Protein AF-A0A5J6PDI1-F1 (afdb_monomer_lite)

pLDDT: mean 81.13, std 11.02, range [47.88, 95.56]

Sequence (140 aa):
MLVDPEGETLIYIIASLLIVFGIALLHLLLVKLPERFFDSCAENSGRYPIIDGLRGYLAISVFIHHFVVTWYWKVGGGWGRPPETFFHNLGKVGVILFFVTTGFLFSTQLIRKRYRVNIHDLIVSRFFRIVPLYFLWCAR

Radius of gyration: 23.94 Å; chains: 1; bounding box: 48×48×69 Å

Structure (mmCIF, N/CA/C/O backbone):
data_AF-A0A5J6PDI1-F1
#
_entry.id   AF-A0A5J6PDI1-F1
#
loop_
_atom_site.group_PDB
_atom_site.id
_atom_site.type_symbol
_atom_site.label_atom_id
_atom_site.label_alt_id
_atom_site.label_comp_id
_atom_site.label_asym_id
_atom_site.label_entity_id
_atom_site.label_seq_id
_atom_site.pdbx_PDB_ins_code
_atom_site.Cartn_x
_atom_site.Cartn_y
_atom_site.Cartn_z
_atom_site.occupancy
_atom_site.B_iso_or_equiv
_atom_site.auth_seq_id
_atom_site.auth_comp_id
_atom_site.auth_asym_id
_atom_site.auth_atom_id
_atom_site.pdbx_PDB_model_num
ATOM 1 N N . MET A 1 1 ? 25.986 22.657 -45.252 1.00 47.88 1 MET A N 1
ATOM 2 C CA . MET A 1 1 ? 24.955 22.066 -44.376 1.00 47.88 1 MET A CA 1
ATOM 3 C C . MET A 1 1 ? 25.282 22.538 -42.970 1.00 47.88 1 MET A C 1
ATOM 5 O O . MET A 1 1 ? 25.999 21.864 -42.247 1.00 47.88 1 MET A O 1
ATOM 9 N N . LEU A 1 2 ? 24.950 23.801 -42.698 1.00 50.78 2 LEU A N 1
ATOM 10 C CA . LEU A 1 2 ? 25.316 24.496 -41.468 1.00 50.78 2 LEU A CA 1
ATOM 11 C C . LEU A 1 2 ? 24.203 24.210 -40.463 1.00 50.78 2 LEU A C 1
ATOM 13 O O . LEU A 1 2 ? 23.060 24.576 -40.706 1.00 50.78 2 LEU A O 1
ATOM 17 N N . VAL A 1 3 ? 24.525 23.459 -39.414 1.00 64.31 3 VAL A N 1
ATOM 18 C CA . VAL A 1 3 ? 23.663 23.310 -38.239 1.00 64.31 3 VAL A CA 1
ATOM 19 C C . VAL A 1 3 ? 23.767 24.627 -37.477 1.00 64.31 3 VAL A C 1
ATOM 21 O O . VAL A 1 3 ? 24.864 24.989 -37.053 1.00 64.31 3 VAL A O 1
ATOM 24 N N . ASP A 1 4 ? 22.664 25.367 -37.373 1.00 64.38 4 ASP A N 1
ATOM 25 C CA . ASP A 1 4 ? 22.626 26.668 -36.709 1.00 64.38 4 ASP A CA 1
ATOM 26 C C . ASP A 1 4 ? 22.934 26.505 -35.203 1.00 64.38 4 ASP A C 1
ATOM 28 O O . ASP A 1 4 ? 22.150 25.886 -34.476 1.00 64.38 4 ASP A O 1
ATOM 32 N N . PRO A 1 5 ? 24.056 27.049 -34.696 1.00 64.44 5 PRO A N 1
ATOM 33 C CA . PRO A 1 5 ? 24.511 26.832 -33.316 1.00 64.44 5 PRO A CA 1
ATOM 34 C C . PRO A 1 5 ? 23.567 27.435 -32.257 1.00 64.44 5 PRO A C 1
ATOM 36 O O . PRO A 1 5 ? 23.616 27.069 -31.081 1.00 64.44 5 PRO A O 1
ATOM 39 N N . GLU A 1 6 ? 22.672 28.335 -32.663 1.00 69.38 6 GLU A N 1
ATOM 40 C CA . GLU A 1 6 ? 21.695 28.971 -31.775 1.00 69.38 6 GLU A CA 1
ATOM 41 C C . GLU A 1 6 ? 20.488 28.068 -31.463 1.00 69.38 6 GLU A C 1
ATOM 43 O O . GLU A 1 6 ? 19.894 28.175 -30.391 1.00 69.38 6 GLU A O 1
ATOM 48 N N . GLY A 1 7 ? 20.155 27.123 -32.351 1.00 71.56 7 GLY A N 1
ATOM 49 C CA . GLY A 1 7 ? 19.039 26.193 -32.140 1.00 71.56 7 GLY A CA 1
ATOM 50 C C . GLY A 1 7 ? 19.339 25.139 -31.072 1.00 71.56 7 GLY A C 1
ATOM 51 O O . GLY A 1 7 ? 18.516 24.880 -30.195 1.00 71.56 7 GLY A O 1
ATOM 52 N N . GLU A 1 8 ? 20.548 24.580 -31.096 1.00 75.00 8 GLU A N 1
ATOM 53 C CA . GLU A 1 8 ? 21.002 23.573 -30.128 1.00 75.00 8 GLU A CA 1
ATOM 54 C C . GLU A 1 8 ? 21.143 24.170 -28.720 1.00 75.00 8 GLU A C 1
ATOM 56 O O . GLU A 1 8 ? 20.672 23.597 -27.737 1.00 75.00 8 GLU A O 1
ATOM 61 N N . THR A 1 9 ? 21.719 25.371 -28.606 1.00 80.19 9 THR A N 1
ATOM 62 C CA . THR A 1 9 ? 21.874 26.059 -27.311 1.00 80.19 9 THR A CA 1
ATOM 63 C C . THR A 1 9 ? 20.526 26.384 -26.664 1.00 80.19 9 THR A C 1
ATOM 65 O O . THR A 1 9 ? 20.369 26.188 -25.457 1.00 80.19 9 THR A O 1
ATOM 68 N N . LEU A 1 10 ? 19.521 26.779 -27.452 1.00 83.25 10 LEU A N 1
ATOM 69 C CA . LEU A 1 10 ? 18.160 27.003 -26.966 1.00 83.25 10 LEU A CA 1
ATOM 70 C C . LEU A 1 10 ? 17.516 25.714 -26.425 1.00 83.25 10 LEU A C 1
ATOM 72 O O . LEU A 1 10 ? 16.884 25.738 -25.367 1.00 83.25 10 LEU A O 1
ATOM 76 N N . ILE A 1 11 ? 17.714 24.579 -27.104 1.00 83.19 11 ILE A N 1
ATOM 77 C CA . ILE A 1 11 ? 17.199 23.271 -26.668 1.00 83.19 11 ILE A CA 1
ATOM 78 C C . ILE A 1 11 ? 17.819 22.861 -25.325 1.00 83.19 11 ILE A C 1
ATOM 80 O O . ILE A 1 11 ? 17.089 22.453 -24.417 1.00 83.19 11 ILE A O 1
ATOM 84 N N . TYR A 1 12 ? 19.135 23.020 -25.150 1.00 85.38 12 TYR A N 1
ATOM 85 C CA . TYR A 1 12 ? 19.801 22.705 -23.879 1.00 85.38 12 TYR A CA 1
ATOM 86 C C . TYR A 1 12 ? 19.338 23.608 -22.729 1.00 85.38 12 TYR A C 1
ATOM 88 O O . TYR A 1 12 ? 19.131 23.129 -21.609 1.00 85.38 12 TYR A O 1
ATOM 96 N N . ILE A 1 13 ? 19.115 24.899 -22.994 1.00 85.81 13 ILE A N 1
ATOM 97 C CA . ILE A 1 13 ? 18.589 25.837 -21.994 1.00 85.81 13 ILE A CA 1
ATOM 98 C C . ILE A 1 13 ? 17.179 25.416 -21.565 1.00 85.81 13 ILE A C 1
ATOM 100 O O . ILE A 1 13 ? 16.929 25.275 -20.370 1.00 85.81 13 ILE A O 1
ATOM 104 N N . ILE A 1 14 ? 16.281 25.120 -22.508 1.00 88.19 14 ILE A N 1
ATOM 105 C CA . ILE A 1 14 ? 14.916 24.667 -22.197 1.00 88.19 14 ILE A CA 1
ATOM 106 C C . ILE A 1 14 ? 14.935 23.338 -21.425 1.00 88.19 14 ILE A C 1
ATOM 108 O O . ILE A 1 14 ? 14.228 23.198 -20.425 1.00 88.19 14 ILE A O 1
ATOM 112 N N . ALA A 1 15 ? 15.772 22.380 -21.835 1.00 86.06 15 ALA A N 1
ATOM 113 C CA . ALA A 1 15 ? 15.902 21.089 -21.162 1.00 86.06 15 ALA A CA 1
ATOM 114 C C . ALA A 1 15 ? 16.400 21.238 -19.714 1.00 86.06 15 ALA A C 1
ATOM 116 O O . ALA A 1 15 ? 15.822 20.648 -18.800 1.00 86.06 15 ALA A O 1
ATOM 117 N N . SER A 1 16 ? 17.423 22.066 -19.476 1.00 84.75 16 SER A N 1
ATOM 118 C CA . SER A 1 16 ? 17.927 22.329 -18.120 1.00 84.75 16 SER A CA 1
ATOM 119 C C . SER A 1 16 ? 16.885 23.014 -17.228 1.00 84.75 16 SER A C 1
ATOM 121 O O . SER A 1 16 ? 16.731 22.640 -16.065 1.00 84.75 16 SER A O 1
ATOM 123 N N . LEU A 1 17 ? 16.100 23.945 -17.776 1.00 90.31 17 LEU A N 1
ATOM 124 C CA . LEU A 1 17 ? 15.057 24.668 -17.044 1.00 90.31 17 LEU A CA 1
ATOM 125 C C . LEU A 1 17 ? 13.887 23.745 -16.665 1.00 90.31 17 LEU A C 1
ATOM 127 O O . LEU A 1 17 ? 13.393 23.804 -15.538 1.00 90.31 17 LEU A O 1
ATOM 131 N N . LEU A 1 18 ? 13.507 22.825 -17.559 1.00 89.94 18 LEU A N 1
ATOM 132 C CA . LEU A 1 18 ? 12.524 21.773 -17.281 1.00 89.94 18 LEU A CA 1
ATOM 133 C C . LEU A 1 18 ? 13.003 20.800 -16.199 1.00 89.94 18 LEU A C 1
ATOM 135 O O . LEU A 1 18 ? 12.216 20.418 -15.333 1.00 89.94 18 LEU A O 1
ATOM 139 N N . ILE A 1 19 ? 14.285 20.425 -16.211 1.00 89.50 19 ILE A N 1
ATOM 140 C CA . ILE A 1 19 ? 14.872 19.553 -15.185 1.00 89.50 19 ILE A CA 1
ATOM 141 C C . ILE A 1 19 ? 14.858 20.248 -13.819 1.00 89.50 19 ILE A C 1
ATOM 143 O O . ILE A 1 19 ? 14.401 19.657 -12.841 1.00 89.50 19 ILE A O 1
ATOM 147 N N . VAL A 1 20 ? 15.293 21.509 -13.740 1.00 90.38 20 VAL A N 1
ATOM 148 C CA . VAL A 1 20 ? 15.292 22.281 -12.484 1.00 90.38 20 VAL A CA 1
ATOM 149 C C . VAL A 1 20 ? 13.869 22.467 -11.957 1.00 90.38 20 VAL A C 1
ATOM 151 O O . VAL A 1 20 ? 13.625 22.259 -10.768 1.00 90.38 20 VAL A O 1
ATOM 154 N N . PHE A 1 21 ? 12.912 22.785 -12.832 1.00 91.19 21 PHE A N 1
ATOM 155 C CA . PHE A 1 21 ? 11.502 22.884 -12.460 1.00 91.19 21 PHE A CA 1
ATOM 156 C C . PHE A 1 21 ? 10.944 21.543 -11.962 1.00 91.19 21 PHE A C 1
ATOM 158 O O . PHE A 1 21 ? 10.255 21.503 -10.944 1.00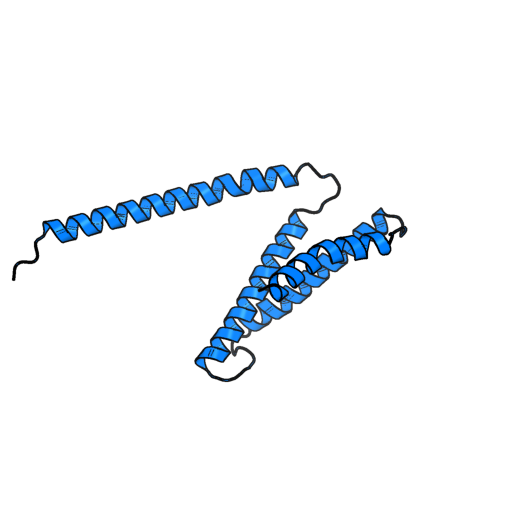 91.19 21 PHE A O 1
ATOM 165 N N . GLY A 1 22 ? 11.294 20.436 -12.623 1.00 89.38 22 GLY A N 1
ATOM 166 C CA . GLY A 1 22 ? 10.921 19.087 -12.202 1.00 89.38 22 GLY A CA 1
ATOM 167 C C . GLY A 1 22 ? 11.473 18.722 -10.822 1.00 89.38 22 GLY A C 1
ATOM 168 O O . GLY A 1 22 ? 10.735 18.202 -9.987 1.00 89.38 22 GLY A O 1
ATOM 169 N N . ILE A 1 23 ? 12.737 19.053 -10.543 1.00 89.88 23 ILE A N 1
ATOM 170 C CA . ILE A 1 23 ? 13.371 18.822 -9.235 1.00 89.88 23 ILE A CA 1
ATOM 171 C C . ILE A 1 23 ? 12.724 19.697 -8.154 1.00 89.88 23 ILE A C 1
ATOM 173 O O . ILE A 1 23 ? 12.427 19.202 -7.067 1.00 89.88 23 ILE A O 1
ATOM 177 N N . ALA A 1 24 ? 12.453 20.971 -8.446 1.00 87.62 24 ALA A N 1
ATOM 178 C CA . ALA A 1 24 ? 11.792 21.883 -7.514 1.00 87.62 24 ALA A CA 1
ATOM 179 C C . ALA A 1 24 ? 10.358 21.431 -7.189 1.00 87.62 24 ALA A C 1
ATOM 181 O O . ALA A 1 24 ? 9.954 21.439 -6.025 1.00 87.62 24 ALA A O 1
ATOM 182 N N . LEU A 1 25 ? 9.607 20.973 -8.197 1.00 86.88 25 LEU A N 1
ATOM 183 C CA . LEU A 1 25 ? 8.269 20.414 -8.020 1.00 86.88 25 LEU A CA 1
ATOM 184 C C . LEU A 1 25 ? 8.313 19.115 -7.209 1.00 86.88 25 LEU A C 1
ATOM 186 O O . LEU A 1 25 ? 7.489 18.931 -6.316 1.00 86.88 25 LEU A O 1
ATOM 190 N N . LEU A 1 26 ? 9.291 18.246 -7.474 1.00 86.19 26 LEU A N 1
ATOM 191 C CA . LEU A 1 26 ? 9.504 17.015 -6.718 1.00 86.19 26 LEU A CA 1
ATOM 192 C C . LEU A 1 26 ? 9.834 17.313 -5.251 1.00 86.19 26 LEU A C 1
ATOM 194 O O . LEU A 1 26 ? 9.236 16.707 -4.369 1.00 86.19 26 LEU A O 1
ATOM 198 N N . HIS A 1 27 ? 10.727 18.265 -4.971 1.00 83.12 27 HIS A N 1
ATOM 199 C CA . HIS A 1 27 ? 11.015 18.714 -3.605 1.00 83.12 27 HIS A CA 1
ATOM 200 C C . HIS A 1 27 ? 9.775 19.291 -2.918 1.00 83.12 27 HIS A C 1
ATOM 202 O O . HIS A 1 27 ? 9.487 18.937 -1.776 1.00 83.12 27 HIS A O 1
ATOM 208 N N . LEU A 1 28 ? 8.995 20.123 -3.612 1.00 80.94 28 LEU A N 1
ATOM 209 C CA . LEU A 1 28 ? 7.757 20.680 -3.071 1.00 80.94 28 LEU A CA 1
ATOM 210 C C . LEU A 1 28 ? 6.736 19.580 -2.740 1.00 80.94 28 LEU A C 1
ATOM 212 O O . LEU A 1 28 ? 6.125 19.622 -1.672 1.00 80.94 28 LEU A O 1
ATOM 216 N N . LEU A 1 29 ? 6.577 18.592 -3.628 1.00 77.94 29 LEU A N 1
ATOM 217 C CA . LEU A 1 29 ? 5.717 17.431 -3.403 1.00 77.94 29 LEU A CA 1
ATOM 218 C C . LEU A 1 29 ? 6.210 16.611 -2.207 1.00 77.94 29 LEU A C 1
ATOM 220 O O . LEU A 1 29 ? 5.426 16.308 -1.314 1.00 77.94 29 LEU A O 1
ATOM 224 N N . LEU A 1 30 ? 7.502 16.276 -2.172 1.00 78.81 30 LEU A N 1
ATOM 225 C CA . LEU A 1 30 ? 8.086 15.416 -1.143 1.00 78.81 30 LEU A CA 1
ATOM 226 C C . LEU A 1 30 ? 8.074 16.048 0.247 1.00 78.81 30 LEU A C 1
ATOM 228 O O . LEU A 1 30 ? 7.984 15.306 1.213 1.00 78.81 30 LEU A O 1
ATOM 232 N N . VAL A 1 31 ? 8.149 17.376 0.368 1.00 77.25 31 VAL A N 1
ATOM 233 C CA . VAL A 1 31 ? 8.162 18.058 1.673 1.00 77.25 31 VAL A CA 1
ATOM 234 C C . VAL A 1 31 ? 6.750 18.418 2.142 1.00 77.25 31 VAL A C 1
ATOM 236 O O . VAL A 1 31 ? 6.411 18.170 3.295 1.00 77.25 31 VAL A O 1
ATOM 239 N N . LYS A 1 32 ? 5.880 18.944 1.265 1.00 69.50 32 LYS A N 1
ATOM 240 C CA . LYS A 1 32 ? 4.551 19.434 1.687 1.00 69.50 32 LYS A CA 1
ATOM 241 C C . LYS A 1 32 ? 3.456 18.369 1.741 1.00 69.50 32 LYS A C 1
ATOM 243 O O . LYS A 1 32 ? 2.469 18.562 2.452 1.00 69.50 32 LYS A O 1
ATOM 248 N N . LEU A 1 33 ? 3.577 17.270 0.991 1.00 66.62 33 LEU A N 1
ATOM 249 C CA . LEU A 1 33 ? 2.614 16.167 1.076 1.00 66.62 33 LEU A CA 1
ATOM 250 C C . LEU A 1 33 ? 2.677 15.408 2.409 1.00 66.62 33 LEU A C 1
ATOM 252 O O . LEU A 1 33 ? 1.605 15.167 2.967 1.00 66.62 33 LEU A O 1
ATOM 256 N N . PRO A 1 34 ? 3.856 15.032 2.947 1.00 63.78 34 PRO A N 1
ATOM 257 C CA . PRO A 1 34 ? 3.898 14.294 4.198 1.00 63.78 34 PRO A CA 1
ATOM 258 C C . PRO A 1 34 ? 3.452 15.135 5.390 1.00 63.78 34 PRO A C 1
ATOM 260 O O . PRO A 1 34 ? 2.729 14.581 6.200 1.00 63.78 34 PRO A O 1
ATOM 263 N N . GLU A 1 35 ? 3.760 16.436 5.491 1.00 61.19 35 GLU A N 1
ATOM 264 C CA . GLU A 1 35 ? 3.287 17.257 6.629 1.00 61.19 35 GLU A CA 1
ATOM 265 C C . GLU A 1 35 ? 1.758 17.200 6.777 1.00 61.19 35 GLU A C 1
ATOM 267 O O . GLU A 1 35 ? 1.236 16.817 7.821 1.00 61.19 35 GLU A O 1
ATOM 272 N N . ARG A 1 36 ? 1.020 17.417 5.681 1.00 60.81 36 ARG A N 1
ATOM 273 C CA . ARG A 1 36 ? -0.451 17.342 5.689 1.00 60.81 36 ARG A CA 1
ATOM 274 C C . ARG A 1 36 ? -0.995 15.935 5.944 1.00 60.81 36 ARG A C 1
ATOM 276 O O . ARG A 1 36 ? -2.100 15.789 6.463 1.00 60.81 36 ARG A O 1
ATOM 283 N N . PHE A 1 37 ? -0.260 14.899 5.543 1.00 61.22 37 PHE A N 1
ATOM 284 C CA . PHE A 1 37 ? -0.680 13.507 5.717 1.00 61.22 37 PHE A CA 1
ATOM 285 C C . PHE A 1 37 ? -0.365 12.982 7.129 1.00 61.22 37 PHE A C 1
ATOM 287 O O . PHE A 1 37 ? -1.147 12.215 7.693 1.00 61.22 37 PHE A O 1
ATOM 294 N N . PHE A 1 38 ? 0.756 13.413 7.715 1.00 59.53 38 PHE A N 1
ATOM 295 C CA . PHE A 1 38 ? 1.207 13.023 9.049 1.00 59.53 38 PHE A CA 1
ATOM 296 C C . PHE A 1 38 ? 0.471 13.777 10.160 1.00 59.53 38 PHE A C 1
ATOM 298 O O . PHE A 1 38 ? 0.132 13.143 11.159 1.00 59.53 38 PHE A O 1
ATOM 305 N N . ASP A 1 39 ? 0.116 15.053 9.978 1.00 58.12 39 ASP A N 1
ATOM 306 C CA . ASP A 1 39 ? -0.664 15.802 10.979 1.00 58.12 39 ASP A CA 1
ATOM 307 C C . ASP A 1 39 ? -2.037 15.157 11.236 1.00 58.12 39 ASP A C 1
ATOM 309 O O . ASP A 1 39 ? -2.478 15.019 12.375 1.00 58.12 39 ASP A O 1
ATOM 313 N N . SER A 1 40 ? -2.673 14.617 10.190 1.00 55.56 40 SER A N 1
ATOM 314 C CA . SER A 1 40 ? -3.946 13.888 10.304 1.00 55.56 40 SER A CA 1
ATOM 315 C C . SER A 1 40 ? -3.819 12.534 11.037 1.00 55.56 40 SER A C 1
ATOM 317 O O . SER A 1 40 ? -4.811 11.952 11.486 1.00 55.56 40 SER A O 1
ATOM 319 N N . CYS A 1 41 ? -2.594 12.016 11.185 1.00 53.22 41 CYS A N 1
ATOM 320 C CA . CYS A 1 41 ? -2.313 10.764 11.888 1.00 53.22 41 CYS A CA 1
ATOM 321 C C . CYS A 1 41 ? -2.152 10.942 13.407 1.00 53.22 41 CYS A C 1
ATOM 323 O O . CYS A 1 41 ? -2.337 9.966 14.137 1.00 53.22 41 CYS A O 1
ATOM 325 N N . ALA A 1 42 ? -1.833 12.150 13.886 1.00 55.44 42 ALA A N 1
ATOM 326 C CA . ALA A 1 42 ? -1.555 12.423 15.299 1.00 55.44 42 ALA A CA 1
ATOM 327 C C . ALA A 1 42 ? -2.822 12.533 16.175 1.00 55.44 42 ALA A C 1
ATOM 329 O O . ALA A 1 42 ? -2.755 12.315 17.383 1.00 55.44 42 ALA A O 1
ATOM 330 N N . GLU A 1 43 ? -3.989 12.813 15.586 1.00 55.16 43 GLU A N 1
ATOM 331 C CA . GLU A 1 43 ? -5.196 13.192 16.342 1.00 55.16 43 GLU A CA 1
ATOM 332 C C . GLU A 1 43 ? -6.116 12.012 16.738 1.00 55.16 43 GLU A C 1
ATOM 334 O O . GLU A 1 43 ? -7.089 12.181 17.468 1.00 55.16 43 GLU A O 1
ATOM 339 N N . ASN A 1 44 ? -5.823 10.775 16.314 1.00 53.84 44 ASN A N 1
ATOM 340 C CA . ASN A 1 44 ? -6.687 9.618 16.590 1.00 53.84 44 ASN A CA 1
ATOM 341 C C . ASN A 1 44 ? -6.101 8.676 17.655 1.00 53.84 44 ASN A C 1
ATOM 343 O O . ASN A 1 44 ? -5.363 7.743 17.337 1.00 53.84 44 ASN A O 1
ATOM 347 N N . SER A 1 45 ? -6.537 8.838 18.909 1.00 54.94 45 SER A N 1
ATOM 348 C CA . SER A 1 45 ? -6.174 8.070 20.124 1.00 54.94 45 SER A CA 1
ATOM 349 C C . SER A 1 45 ? -6.547 6.567 20.122 1.00 54.94 45 SER A C 1
ATOM 351 O O . SER A 1 45 ? -6.666 5.906 21.158 1.00 54.94 45 SER A O 1
ATOM 353 N N . GLY A 1 46 ? -6.705 5.962 18.946 1.00 60.53 46 GLY A N 1
ATOM 354 C CA . GLY A 1 46 ? -6.954 4.532 18.809 1.00 60.53 46 GLY A CA 1
ATOM 355 C C . GLY A 1 46 ? -6.587 3.908 17.469 1.00 60.53 46 GLY A C 1
ATOM 356 O O . GLY A 1 46 ? -6.870 2.724 17.286 1.00 60.53 46 GLY A O 1
ATOM 357 N N . ARG A 1 47 ? -5.968 4.657 16.550 1.00 66.62 47 ARG A N 1
ATOM 358 C CA . ARG A 1 47 ? -5.524 4.138 15.249 1.00 66.62 47 ARG A CA 1
ATOM 359 C C . ARG A 1 47 ? -4.007 3.962 15.264 1.00 66.62 47 ARG A C 1
ATOM 361 O O . ARG A 1 47 ? -3.314 4.715 15.934 1.00 66.62 47 ARG A O 1
ATOM 368 N N . TYR A 1 48 ? -3.500 2.953 14.556 1.00 79.94 48 TYR A N 1
ATOM 369 C CA . TYR A 1 48 ? -2.063 2.677 14.444 1.00 79.94 48 TYR A CA 1
ATOM 370 C C . TYR A 1 48 ? -1.556 3.149 13.069 1.00 79.94 48 TYR A C 1
ATOM 372 O O . TYR A 1 48 ? -1.353 2.313 12.186 1.00 79.94 48 TYR A O 1
ATOM 380 N N . PRO A 1 49 ? -1.356 4.466 12.852 1.00 79.38 49 PRO A N 1
ATOM 381 C CA . PRO A 1 49 ? -1.028 5.015 11.532 1.00 79.38 49 PRO A CA 1
ATOM 382 C C . PRO A 1 49 ? 0.287 4.463 10.970 1.00 79.38 49 PRO A C 1
ATOM 384 O O . PRO A 1 49 ? 0.398 4.226 9.772 1.00 79.38 49 PRO A O 1
ATOM 387 N N . ILE A 1 50 ? 1.260 4.171 11.836 1.00 84.56 50 ILE A N 1
ATOM 388 C CA . ILE A 1 50 ? 2.542 3.567 11.444 1.00 84.56 50 ILE A CA 1
ATOM 389 C C . ILE A 1 50 ? 2.330 2.161 10.859 1.00 84.56 50 ILE A C 1
ATOM 391 O O . ILE A 1 50 ? 2.949 1.809 9.858 1.00 84.56 50 ILE A O 1
ATOM 395 N N . ILE A 1 51 ? 1.424 1.365 11.440 1.00 87.19 51 ILE A N 1
ATOM 396 C CA . ILE A 1 51 ? 1.092 0.024 10.932 1.00 87.19 51 ILE A CA 1
ATOM 397 C C . ILE A 1 51 ? 0.354 0.123 9.594 1.00 87.19 51 ILE A C 1
ATOM 399 O O . ILE A 1 51 ? 0.601 -0.682 8.697 1.00 87.19 51 ILE A O 1
ATOM 403 N N . ASP A 1 52 ? -0.503 1.130 9.421 1.00 84.69 52 ASP A N 1
ATOM 404 C CA . ASP A 1 52 ? -1.152 1.398 8.136 1.00 84.69 52 ASP A CA 1
ATOM 405 C C . ASP A 1 52 ? -0.139 1.826 7.055 1.00 84.69 52 ASP A C 1
ATOM 407 O O . ASP A 1 52 ? -0.217 1.343 5.923 1.00 84.69 52 ASP A O 1
ATOM 411 N N . GLY A 1 53 ? 0.864 2.638 7.405 1.00 87.69 53 GLY A N 1
ATOM 412 C CA . GLY A 1 53 ? 1.981 2.986 6.518 1.00 87.69 53 GLY A CA 1
ATOM 413 C C . GLY A 1 53 ? 2.842 1.774 6.148 1.00 87.69 53 GLY A C 1
ATOM 414 O O . GLY A 1 53 ? 3.158 1.563 4.975 1.00 87.69 53 GLY A O 1
ATOM 415 N N . LEU A 1 54 ? 3.141 0.912 7.125 1.00 91.19 54 LEU A N 1
ATOM 416 C CA . LEU A 1 54 ? 3.858 -0.343 6.898 1.00 91.19 54 LEU A CA 1
ATOM 417 C C . LEU A 1 54 ? 3.096 -1.258 5.930 1.00 91.19 54 LEU A C 1
ATOM 419 O O . LEU A 1 54 ? 3.704 -1.847 5.040 1.00 91.19 54 LEU A O 1
ATOM 423 N N . ARG A 1 55 ? 1.764 -1.344 6.040 1.00 89.38 55 ARG A N 1
ATOM 424 C CA . ARG A 1 55 ? 0.937 -2.095 5.079 1.00 89.38 55 ARG A CA 1
ATOM 425 C C . ARG A 1 55 ? 1.070 -1.547 3.658 1.00 89.38 55 ARG A C 1
ATOM 427 O O . ARG A 1 55 ? 1.124 -2.341 2.720 1.00 89.38 55 ARG A O 1
ATOM 434 N N . GLY A 1 56 ? 1.160 -0.226 3.500 1.00 90.25 56 GLY A N 1
ATOM 435 C CA . GLY A 1 56 ? 1.444 0.419 2.215 1.00 90.25 56 GLY A CA 1
ATOM 436 C C . GLY A 1 56 ? 2.812 0.025 1.651 1.00 90.25 56 GLY A C 1
ATOM 437 O O . GLY A 1 56 ? 2.901 -0.411 0.505 1.00 90.25 56 GLY A O 1
ATOM 438 N N . TYR A 1 57 ? 3.863 0.083 2.471 1.00 92.94 57 TYR A N 1
ATOM 439 C CA . TYR A 1 57 ? 5.211 -0.336 2.070 1.00 92.94 57 TYR A CA 1
ATOM 440 C C . TYR A 1 57 ? 5.267 -1.815 1.647 1.00 92.94 57 TYR A C 1
ATOM 442 O O . TYR A 1 57 ? 5.824 -2.159 0.604 1.00 92.94 57 TYR A O 1
ATOM 450 N N . LEU A 1 58 ? 4.623 -2.697 2.415 1.00 93.62 58 LEU A N 1
ATOM 451 C CA . LEU A 1 58 ? 4.542 -4.124 2.099 1.00 93.62 58 LEU A CA 1
ATOM 452 C C . LEU A 1 58 ? 3.772 -4.381 0.797 1.00 93.62 58 LEU A C 1
ATOM 454 O O . LEU A 1 58 ? 4.180 -5.233 0.010 1.00 93.62 58 LEU A O 1
ATOM 458 N N . ALA A 1 59 ? 2.705 -3.623 0.525 1.00 92.44 59 ALA A N 1
ATOM 459 C CA . ALA A 1 59 ? 1.974 -3.721 -0.736 1.00 92.44 59 ALA A CA 1
ATOM 460 C C . ALA A 1 59 ? 2.859 -3.365 -1.944 1.00 92.44 59 ALA A C 1
ATOM 462 O O . ALA A 1 59 ? 2.802 -4.056 -2.961 1.00 92.44 59 ALA A O 1
ATOM 463 N N . ILE A 1 60 ? 3.729 -2.355 -1.819 1.00 93.50 60 ILE A N 1
ATOM 464 C CA . ILE A 1 60 ? 4.702 -1.996 -2.863 1.00 93.50 60 ILE A CA 1
ATOM 465 C C . ILE A 1 60 ? 5.713 -3.134 -3.081 1.00 93.50 60 ILE A C 1
ATOM 467 O O . ILE A 1 60 ? 5.986 -3.496 -4.223 1.00 93.50 60 ILE A O 1
ATOM 471 N N . SER A 1 61 ? 6.216 -3.760 -2.012 1.00 92.12 61 SER A N 1
ATOM 472 C CA . SER A 1 61 ? 7.111 -4.929 -2.110 1.00 92.12 61 SER A CA 1
ATOM 473 C C . SER A 1 61 ? 6.482 -6.082 -2.909 1.00 92.12 61 SER A C 1
ATOM 475 O O . SER A 1 61 ? 7.113 -6.660 -3.796 1.00 92.12 61 SER A O 1
ATOM 477 N N . VAL A 1 62 ? 5.212 -6.398 -2.632 1.00 92.12 62 VAL A N 1
ATOM 478 C CA . VAL A 1 62 ? 4.458 -7.449 -3.339 1.00 92.12 62 VAL A CA 1
ATOM 479 C C . VAL A 1 62 ? 4.169 -7.053 -4.789 1.00 92.12 62 VAL A C 1
ATOM 481 O O . VAL A 1 62 ? 4.271 -7.887 -5.689 1.00 92.12 62 VAL A O 1
ATOM 484 N N . PHE A 1 63 ? 3.878 -5.776 -5.040 1.00 92.94 63 PHE A N 1
ATOM 485 C CA . PHE A 1 63 ? 3.707 -5.248 -6.391 1.00 92.94 63 PHE A CA 1
ATOM 486 C C . PHE A 1 63 ? 4.983 -5.398 -7.230 1.00 92.94 63 PHE A C 1
ATOM 488 O O . PHE A 1 63 ? 4.912 -5.908 -8.346 1.00 92.94 63 PHE A O 1
ATOM 495 N N . ILE A 1 64 ? 6.153 -5.045 -6.683 1.00 91.56 64 ILE A N 1
ATOM 496 C CA . ILE A 1 64 ? 7.449 -5.225 -7.358 1.00 91.56 64 ILE A CA 1
ATOM 497 C C . ILE A 1 64 ? 7.678 -6.703 -7.694 1.00 91.56 64 ILE A C 1
ATOM 499 O O . ILE A 1 64 ? 8.081 -7.023 -8.811 1.00 91.56 64 ILE A O 1
ATOM 503 N N . HIS A 1 65 ? 7.374 -7.620 -6.769 1.00 90.12 65 HIS A N 1
ATOM 504 C CA . HIS A 1 65 ? 7.475 -9.056 -7.034 1.00 90.12 65 HIS A CA 1
ATOM 505 C C . HIS A 1 65 ? 6.603 -9.493 -8.224 1.00 90.12 65 HIS A C 1
ATOM 507 O O . HIS A 1 65 ? 7.104 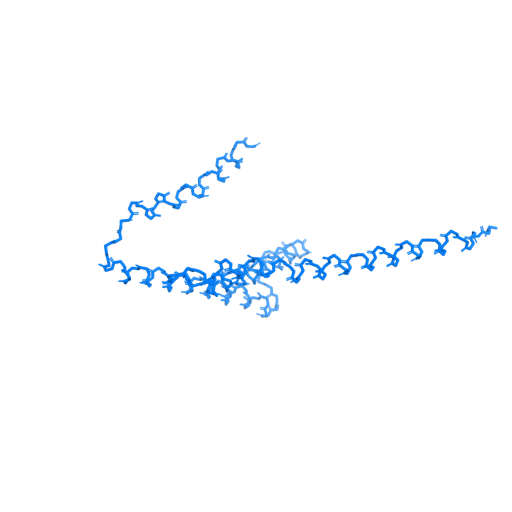-10.138 -9.145 1.00 90.12 65 HIS A O 1
ATOM 513 N N . HIS A 1 66 ? 5.320 -9.115 -8.247 1.00 91.06 66 HIS A N 1
ATOM 514 C CA . HIS A 1 66 ? 4.423 -9.451 -9.358 1.00 91.06 66 HIS A CA 1
ATOM 515 C C . HIS A 1 66 ? 4.835 -8.792 -10.676 1.00 91.06 66 HIS A C 1
ATOM 517 O O . HIS A 1 66 ? 4.712 -9.417 -11.731 1.00 91.06 66 HIS A O 1
ATOM 523 N N . PHE A 1 67 ? 5.360 -7.566 -10.628 1.00 91.12 67 PHE A N 1
ATOM 524 C CA . PHE A 1 67 ? 5.904 -6.886 -11.798 1.00 91.12 67 PHE A CA 1
ATOM 525 C C . PHE A 1 67 ? 7.078 -7.669 -12.395 1.00 91.12 67 PHE A C 1
ATOM 527 O O . PHE A 1 67 ? 7.078 -7.955 -13.589 1.00 91.12 67 PHE A O 1
ATOM 534 N N . VAL A 1 68 ? 8.027 -8.104 -11.561 1.00 88.94 68 VAL A N 1
ATOM 535 C CA . VAL A 1 68 ? 9.186 -8.900 -11.993 1.00 88.94 68 VAL A CA 1
ATOM 536 C C . VAL A 1 68 ? 8.760 -10.254 -12.561 1.00 88.94 68 VAL A C 1
ATOM 538 O O . VAL A 1 68 ? 9.236 -10.644 -13.624 1.00 88.94 68 VAL A O 1
ATOM 541 N N . VAL A 1 69 ? 7.828 -10.959 -11.912 1.00 88.06 69 VAL A N 1
ATOM 542 C CA . VAL A 1 69 ? 7.284 -12.228 -12.435 1.00 88.06 69 VAL A CA 1
ATOM 543 C C . VAL A 1 69 ? 6.623 -12.022 -13.802 1.00 88.06 69 VAL A C 1
ATOM 545 O O . VAL A 1 69 ? 6.870 -12.789 -14.731 1.00 88.06 69 VAL A O 1
ATOM 548 N N . THR A 1 70 ? 5.835 -10.956 -13.955 1.00 88.44 70 THR A N 1
ATOM 549 C CA . THR A 1 70 ? 5.173 -10.622 -15.226 1.00 88.44 70 THR A CA 1
ATOM 550 C C . THR A 1 70 ? 6.186 -10.258 -16.309 1.00 88.44 70 THR A C 1
ATOM 552 O O . THR A 1 70 ? 6.024 -10.657 -17.460 1.00 88.44 70 THR A O 1
ATOM 555 N N . TRP A 1 71 ? 7.249 -9.538 -15.951 1.00 88.75 71 TRP A N 1
ATOM 556 C CA . TRP A 1 71 ? 8.342 -9.207 -16.860 1.00 88.75 71 TRP A CA 1
ATOM 557 C C . TRP A 1 71 ? 9.050 -10.463 -17.373 1.00 88.75 71 TRP A C 1
ATOM 559 O O . TRP A 1 71 ? 9.191 -10.637 -18.584 1.00 88.75 71 TRP A O 1
ATOM 569 N N . TYR A 1 72 ? 9.423 -11.380 -16.474 1.00 86.81 72 TYR A N 1
ATOM 570 C CA . TYR A 1 72 ? 10.021 -12.660 -16.863 1.00 86.81 72 TYR A CA 1
ATOM 571 C C . TYR A 1 72 ? 9.092 -13.478 -17.760 1.00 86.81 72 TYR A C 1
ATOM 573 O O . TYR A 1 72 ? 9.552 -14.036 -18.754 1.00 86.81 72 TYR A O 1
ATOM 581 N N . TRP A 1 73 ? 7.790 -13.496 -17.467 1.00 87.00 73 TRP A N 1
ATOM 582 C CA . TRP A 1 73 ? 6.808 -14.156 -18.323 1.00 87.00 73 TRP A CA 1
ATOM 583 C C . TRP A 1 73 ? 6.732 -13.525 -19.721 1.00 87.00 73 TRP A C 1
ATOM 585 O O . TRP A 1 73 ? 6.691 -14.242 -20.718 1.00 87.00 73 TRP A O 1
ATOM 595 N N . LYS A 1 74 ? 6.765 -12.190 -19.818 1.00 86.75 74 LYS A N 1
ATOM 596 C CA . LYS A 1 74 ? 6.723 -11.475 -21.102 1.00 86.75 74 LYS A CA 1
ATOM 597 C C . LYS A 1 74 ? 7.968 -11.694 -21.960 1.00 86.75 74 LYS A C 1
ATOM 599 O O . LYS A 1 74 ? 7.828 -11.803 -23.173 1.00 86.75 74 LYS A O 1
ATOM 604 N N . VAL A 1 75 ? 9.153 -11.741 -21.355 1.00 86.56 75 VAL A N 1
ATOM 605 C CA . VAL A 1 75 ? 10.426 -11.866 -22.087 1.00 86.56 75 VAL A CA 1
ATOM 606 C C . VAL A 1 75 ? 10.776 -13.326 -22.381 1.00 86.56 75 VAL A C 1
ATOM 608 O O . VAL A 1 75 ? 11.199 -13.647 -23.485 1.00 86.56 75 VAL A O 1
ATOM 611 N N . GLY A 1 76 ? 10.612 -14.214 -21.399 1.00 80.06 76 GLY A N 1
ATOM 612 C CA . GLY A 1 76 ? 11.026 -15.616 -21.491 1.00 80.06 76 GLY A CA 1
ATOM 613 C C . GLY A 1 76 ? 9.917 -16.589 -21.891 1.00 80.06 76 GLY A C 1
ATOM 614 O O .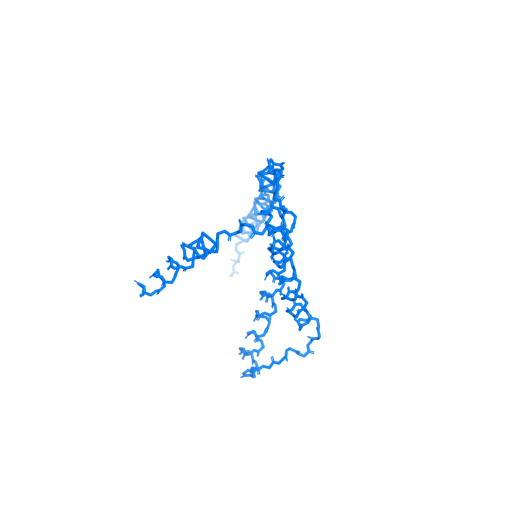 GLY A 1 76 ? 10.191 -17.774 -22.048 1.00 80.06 76 GLY A O 1
ATOM 615 N N . GLY A 1 77 ? 8.661 -16.139 -21.997 1.00 76.75 77 GLY A N 1
ATOM 616 C CA . GLY A 1 77 ? 7.498 -16.964 -22.358 1.00 76.75 77 GLY A CA 1
ATOM 617 C C . GLY A 1 77 ? 7.053 -17.981 -21.294 1.00 76.75 77 GLY A C 1
ATOM 618 O O . GLY A 1 77 ? 5.942 -18.502 -21.371 1.00 76.75 77 GLY A O 1
ATOM 619 N N . GLY A 1 78 ? 7.878 -18.252 -20.279 1.00 77.25 78 GLY A N 1
ATOM 620 C CA . GLY A 1 78 ? 7.582 -19.181 -19.190 1.00 77.25 78 GLY A CA 1
ATOM 621 C C . GLY A 1 78 ? 6.987 -18.489 -17.965 1.00 77.25 78 GLY A C 1
ATOM 622 O O . GLY A 1 78 ? 7.550 -17.523 -17.451 1.00 77.25 78 GLY A O 1
ATOM 623 N N . TRP A 1 79 ? 5.867 -19.007 -17.454 1.00 76.38 79 TRP A N 1
ATOM 624 C CA . TRP A 1 79 ? 5.385 -18.654 -16.118 1.00 76.38 79 TRP A CA 1
ATOM 625 C C . TRP A 1 79 ? 6.181 -19.456 -15.088 1.00 76.38 79 TRP A C 1
ATOM 627 O O . TRP A 1 79 ? 5.955 -20.651 -14.903 1.00 76.38 79 TRP A O 1
ATOM 637 N N . GLY A 1 80 ? 7.158 -18.814 -14.456 1.00 76.50 80 GLY A N 1
ATOM 638 C CA . GLY A 1 80 ? 8.104 -19.490 -13.580 1.00 76.50 80 GLY A CA 1
ATOM 639 C C . GLY A 1 80 ? 8.580 -18.612 -12.436 1.00 76.50 80 GLY A C 1
ATOM 640 O O . GLY A 1 80 ? 8.373 -17.399 -12.404 1.00 76.50 80 GLY A O 1
ATOM 641 N N . ARG A 1 81 ? 9.229 -19.254 -11.466 1.00 73.31 81 ARG A N 1
ATOM 642 C CA . ARG A 1 81 ? 9.871 -18.556 -10.357 1.00 73.31 81 ARG A CA 1
ATOM 643 C C . ARG A 1 81 ? 11.038 -17.708 -10.899 1.00 73.31 81 ARG A C 1
ATOM 645 O O . ARG A 1 81 ? 11.834 -18.246 -11.669 1.00 73.31 81 ARG A O 1
ATOM 652 N N . PRO A 1 82 ? 11.198 -16.443 -10.459 1.00 72.88 82 PRO A N 1
ATOM 653 C CA . PRO A 1 82 ? 12.391 -15.665 -10.774 1.00 72.88 82 PRO A CA 1
ATOM 654 C C . PRO A 1 82 ? 13.657 -16.418 -10.327 1.00 72.88 82 PRO A C 1
ATOM 656 O O . PRO A 1 82 ? 13.654 -16.988 -9.227 1.00 72.88 82 PRO A O 1
ATOM 659 N N . PRO A 1 83 ? 14.737 -16.419 -11.128 1.00 74.31 83 PRO A N 1
ATOM 660 C CA . PRO A 1 83 ? 15.994 -17.066 -10.745 1.00 74.31 83 PRO A CA 1
ATOM 661 C C . PRO A 1 83 ? 16.577 -16.434 -9.471 1.00 74.31 83 PRO A C 1
ATOM 663 O O . PRO A 1 83 ? 17.104 -17.129 -8.603 1.00 74.31 83 PRO A O 1
ATOM 666 N N . GLU A 1 84 ? 16.382 -15.125 -9.308 1.00 83.12 84 GLU A N 1
ATOM 667 C CA . GLU A 1 84 ? 16.879 -14.369 -8.167 1.00 83.12 84 GLU A CA 1
ATOM 668 C C . GLU A 1 84 ? 16.064 -14.607 -6.890 1.00 83.12 84 GLU A C 1
ATOM 670 O O . GLU A 1 84 ? 14.859 -14.336 -6.801 1.00 83.12 84 GLU A O 1
ATOM 675 N N . THR A 1 85 ? 16.758 -15.034 -5.835 1.00 83.69 85 THR A N 1
ATOM 676 C CA . THR A 1 85 ? 16.151 -15.297 -4.521 1.00 83.69 85 THR A CA 1
ATOM 677 C C . THR A 1 85 ? 15.620 -14.021 -3.857 1.00 83.69 85 THR A C 1
ATOM 679 O O . THR A 1 85 ? 14.635 -14.076 -3.119 1.00 83.69 85 THR A O 1
ATOM 682 N N . PHE A 1 86 ? 16.211 -12.861 -4.158 1.00 85.25 86 PHE A N 1
ATOM 683 C CA . PHE A 1 86 ? 15.789 -11.569 -3.614 1.00 85.25 86 PHE A CA 1
ATOM 684 C C . PHE A 1 86 ?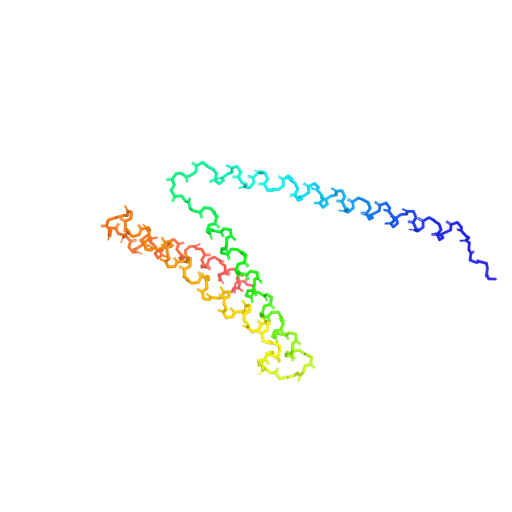 14.346 -11.215 -3.999 1.00 85.25 86 PHE A C 1
ATOM 686 O O . PHE A 1 86 ? 13.504 -11.021 -3.122 1.00 85.25 86 PHE A O 1
ATOM 693 N N . PHE A 1 87 ? 14.022 -11.213 -5.297 1.00 82.69 87 PHE A N 1
ATOM 694 C CA . PHE A 1 87 ? 12.675 -10.881 -5.771 1.00 82.69 87 PHE A CA 1
ATOM 695 C C . PHE A 1 87 ? 11.634 -11.892 -5.306 1.00 82.69 87 PHE A C 1
ATOM 697 O O . PHE A 1 87 ? 10.509 -11.515 -4.986 1.00 82.69 87 PHE A O 1
ATOM 704 N N . HIS A 1 88 ? 12.003 -13.168 -5.206 1.00 84.38 88 HIS A N 1
ATOM 705 C CA . HIS A 1 88 ? 11.135 -14.183 -4.620 1.00 84.38 88 HIS A CA 1
ATOM 706 C C . HIS A 1 88 ? 10.825 -13.895 -3.139 1.00 84.38 88 HIS A C 1
ATOM 708 O O . HIS A 1 88 ? 9.675 -13.999 -2.704 1.00 84.38 88 HIS A O 1
ATOM 714 N N . ASN A 1 89 ? 11.831 -13.492 -2.361 1.00 88.00 89 ASN A N 1
ATOM 715 C CA . ASN A 1 89 ? 11.658 -13.175 -0.946 1.00 88.00 89 ASN A CA 1
ATOM 716 C C . ASN A 1 89 ? 10.876 -11.875 -0.724 1.00 88.00 89 ASN A C 1
ATOM 718 O O . ASN A 1 89 ? 10.082 -11.830 0.210 1.00 88.00 89 ASN A O 1
ATOM 722 N N . LEU A 1 90 ? 11.012 -10.867 -1.593 1.00 87.62 90 LEU A N 1
ATOM 723 C CA . LEU A 1 90 ? 10.208 -9.637 -1.524 1.00 87.62 90 LEU A CA 1
ATOM 724 C C . LEU A 1 90 ? 8.702 -9.915 -1.587 1.00 87.62 90 LEU A C 1
ATOM 726 O O . LEU A 1 90 ? 7.930 -9.325 -0.828 1.00 87.62 90 LEU A O 1
ATOM 730 N N . GLY A 1 91 ? 8.287 -10.842 -2.453 1.00 87.88 91 GLY A N 1
ATOM 731 C CA . GLY A 1 91 ? 6.902 -11.301 -2.515 1.00 87.88 91 GLY A CA 1
ATOM 732 C C . GLY A 1 91 ? 6.521 -12.101 -1.273 1.00 87.88 91 GLY A C 1
ATOM 733 O O . GLY A 1 91 ? 5.591 -11.739 -0.557 1.00 87.88 91 GLY A O 1
ATOM 734 N N . LYS A 1 92 ? 7.271 -13.168 -0.972 1.00 89.75 92 LYS A N 1
ATOM 735 C CA . LYS A 1 92 ? 6.938 -14.092 0.124 1.00 89.75 92 LYS A CA 1
ATOM 736 C C . LYS A 1 92 ? 6.905 -13.398 1.489 1.00 89.75 92 LYS A C 1
ATOM 738 O O . LYS A 1 92 ? 5.920 -13.510 2.213 1.00 89.75 92 LYS A O 1
ATOM 743 N N . VAL A 1 93 ? 7.967 -12.675 1.839 1.00 93.00 93 VAL A N 1
ATOM 744 C CA . VAL A 1 93 ? 8.079 -11.952 3.113 1.00 93.00 93 VAL A CA 1
ATOM 745 C C . VAL A 1 93 ? 7.087 -10.792 3.154 1.00 93.00 93 VAL A C 1
ATOM 747 O O . VAL A 1 93 ? 6.415 -10.611 4.168 1.00 93.00 93 VAL A O 1
ATOM 750 N N . GLY A 1 94 ? 6.930 -10.062 2.042 1.00 91.88 94 GLY A N 1
ATOM 751 C CA . GLY A 1 94 ? 5.968 -8.966 1.929 1.00 91.88 94 GLY A CA 1
ATOM 752 C C . GLY A 1 94 ? 4.535 -9.408 2.235 1.00 91.88 94 GLY A C 1
ATOM 753 O O . GLY A 1 94 ? 3.873 -8.816 3.087 1.00 91.88 94 GLY A O 1
ATOM 754 N N . VAL A 1 95 ? 4.081 -10.497 1.607 1.00 93.31 95 VAL A N 1
ATOM 755 C CA . VAL A 1 95 ? 2.737 -11.059 1.816 1.00 93.31 95 VAL A CA 1
ATOM 756 C C . VAL A 1 95 ? 2.552 -11.563 3.250 1.00 93.31 95 VAL A C 1
ATOM 758 O O . VAL A 1 95 ? 1.533 -11.263 3.874 1.00 93.31 95 VAL A O 1
ATOM 761 N N . ILE A 1 96 ? 3.530 -12.292 3.804 1.00 95.56 96 ILE A N 1
ATOM 762 C CA . ILE A 1 96 ? 3.447 -12.812 5.180 1.00 95.56 96 ILE A CA 1
ATOM 763 C C . ILE A 1 96 ? 3.291 -11.659 6.177 1.00 95.56 96 ILE A C 1
ATOM 765 O O . ILE A 1 96 ? 2.360 -11.663 6.981 1.00 95.56 96 ILE A O 1
ATOM 769 N N . LEU A 1 97 ? 4.149 -10.640 6.099 1.00 93.81 97 LEU A N 1
ATOM 770 C CA . LEU A 1 97 ? 4.078 -9.487 6.998 1.00 93.81 97 LEU A CA 1
ATOM 771 C C . LEU A 1 97 ? 2.783 -8.683 6.809 1.00 93.81 97 LEU A C 1
ATOM 773 O O . LEU A 1 97 ? 2.216 -8.178 7.783 1.00 93.81 97 LEU A O 1
ATOM 777 N N . PHE A 1 98 ? 2.263 -8.596 5.582 1.00 93.25 98 PHE A N 1
ATOM 778 C CA . PHE A 1 98 ? 0.997 -7.915 5.309 1.00 93.25 98 PHE A CA 1
ATOM 779 C C . PHE A 1 98 ? -0.179 -8.608 6.013 1.00 93.25 98 PHE A C 1
ATOM 781 O O . PHE A 1 98 ? -1.036 -7.951 6.613 1.00 93.25 98 PHE A O 1
ATOM 788 N N . PHE A 1 99 ? -0.208 -9.942 6.002 1.00 92.94 99 PHE A N 1
ATOM 789 C CA . PHE A 1 99 ? -1.230 -10.700 6.719 1.00 92.94 99 PHE A CA 1
ATOM 790 C C . PHE A 1 99 ? -1.041 -10.655 8.238 1.00 92.94 99 PHE A C 1
ATOM 792 O O . PHE A 1 99 ? -2.029 -10.498 8.955 1.00 92.94 99 PHE A O 1
ATOM 799 N N . VAL A 1 100 ? 0.199 -10.700 8.736 1.00 94.81 100 VAL A N 1
ATOM 800 C CA . VAL A 1 100 ? 0.495 -10.590 10.177 1.00 94.81 100 VAL A CA 1
ATOM 801 C C . VAL A 1 100 ? 0.039 -9.239 10.738 1.00 94.81 100 VAL A C 1
ATOM 803 O O . VAL A 1 100 ? -0.672 -9.199 11.741 1.00 94.81 100 VAL A O 1
ATOM 806 N N . THR A 1 101 ? 0.373 -8.130 10.072 1.00 91.81 101 THR A N 1
ATOM 807 C CA . THR A 1 101 ? -0.059 -6.778 10.490 1.00 91.81 101 THR A CA 1
ATOM 808 C C . THR A 1 101 ? -1.580 -6.622 10.465 1.00 91.81 101 THR A C 1
ATOM 810 O O . THR A 1 101 ? -2.172 -6.019 11.360 1.00 91.81 101 THR A O 1
ATOM 813 N N . THR A 1 102 ? -2.235 -7.221 9.472 1.00 88.06 102 THR A N 1
ATOM 814 C CA . THR A 1 102 ? -3.696 -7.238 9.371 1.00 88.06 102 THR A CA 1
ATOM 815 C C . THR A 1 102 ? -4.327 -8.046 10.514 1.00 88.06 102 THR A C 1
ATOM 817 O O . THR A 1 102 ? -5.276 -7.580 11.148 1.00 88.06 102 THR A O 1
ATOM 820 N N . GLY A 1 103 ? -3.779 -9.223 10.828 1.00 89.25 103 GLY A N 1
ATOM 821 C CA . GLY A 1 103 ? -4.221 -10.064 11.944 1.00 89.25 103 GLY A CA 1
ATOM 822 C C . GLY A 1 103 ? -4.034 -9.399 13.310 1.00 89.25 103 GLY A C 1
ATOM 823 O O . GLY A 1 103 ? -4.933 -9.473 14.153 1.00 89.25 103 GLY A O 1
ATOM 824 N N . PHE A 1 104 ? -2.922 -8.682 13.505 1.00 90.31 104 PHE A N 1
ATOM 825 C CA . PHE A 1 104 ? -2.686 -7.859 14.691 1.00 90.31 104 PHE A CA 1
ATOM 826 C C . PHE A 1 104 ? -3.804 -6.827 14.873 1.00 90.31 104 PHE A C 1
ATOM 828 O O . PHE A 1 104 ? -4.448 -6.798 15.920 1.00 90.31 104 PHE A O 1
ATOM 835 N N . LEU A 1 105 ? -4.114 -6.046 13.831 1.00 86.12 105 LEU A N 1
ATOM 836 C CA . LEU A 1 105 ? -5.146 -5.013 13.920 1.00 86.12 105 LEU A CA 1
ATOM 837 C C . LEU A 1 105 ? -6.527 -5.603 14.246 1.00 86.12 105 LEU A C 1
ATOM 839 O O . LEU A 1 105 ? -7.242 -5.054 15.084 1.00 86.12 105 LEU A O 1
ATOM 843 N N . PHE A 1 106 ? -6.901 -6.735 13.638 1.00 84.69 106 PHE A N 1
ATOM 844 C CA . PHE A 1 106 ? -8.161 -7.413 13.968 1.00 84.69 106 PHE A CA 1
ATOM 845 C C . PHE A 1 106 ? -8.211 -7.898 15.411 1.00 84.69 106 PHE A C 1
ATOM 847 O O . PHE A 1 106 ? -9.208 -7.662 16.092 1.00 84.69 106 PHE A O 1
ATOM 854 N N . SER A 1 107 ? -7.140 -8.534 15.878 1.00 86.75 107 SER A N 1
ATOM 855 C CA . SER A 1 107 ? -7.060 -9.065 17.240 1.00 86.75 107 SER A CA 1
ATOM 856 C C . SER A 1 107 ? -7.150 -7.940 18.271 1.00 86.75 107 SER A C 1
ATOM 858 O O . SER A 1 107 ? -7.949 -8.014 19.203 1.00 86.75 107 SER A O 1
ATOM 860 N N . THR A 1 108 ? -6.427 -6.837 18.060 1.00 85.69 108 THR A N 1
ATOM 861 C CA . THR A 1 108 ? -6.486 -5.663 18.939 1.00 85.69 108 THR A CA 1
ATOM 862 C C . THR A 1 108 ? -7.874 -5.028 18.947 1.00 85.69 108 THR A C 1
ATOM 864 O O . THR A 1 108 ? -8.387 -4.680 20.011 1.00 85.69 108 THR A O 1
ATOM 867 N N . GLN A 1 109 ? -8.531 -4.915 17.790 1.00 82.81 109 GLN A N 1
ATOM 868 C CA . GLN A 1 109 ? -9.898 -4.392 17.712 1.00 82.81 109 GLN A CA 1
ATOM 869 C C . GLN A 1 109 ? -10.912 -5.304 18.419 1.00 82.81 109 GLN A C 1
ATOM 871 O O . GLN A 1 109 ? 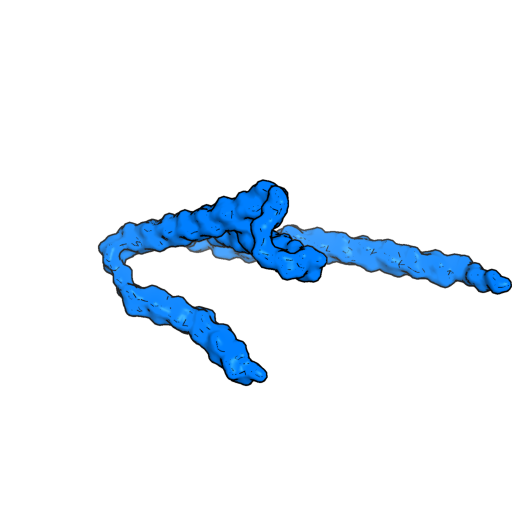-11.836 -4.805 19.064 1.00 82.81 109 GLN A O 1
ATOM 876 N N . LEU A 1 110 ? -10.732 -6.625 18.342 1.00 84.94 110 LEU A N 1
ATOM 877 C CA . LEU A 1 110 ? -11.578 -7.610 19.018 1.00 84.94 110 LEU A CA 1
ATOM 878 C C . LEU A 1 110 ? -11.453 -7.509 20.546 1.00 84.94 110 LEU A C 1
ATOM 880 O O . LEU A 1 110 ? -12.468 -7.465 21.247 1.00 84.94 110 LEU A O 1
ATOM 884 N N . ILE A 1 111 ? -10.221 -7.386 21.047 1.00 85.44 111 ILE A N 1
ATOM 885 C CA . ILE A 1 111 ? -9.928 -7.202 22.474 1.00 85.44 111 ILE A CA 1
ATOM 886 C C . ILE A 1 111 ? -10.505 -5.869 22.972 1.00 85.44 111 ILE A C 1
ATOM 888 O O . ILE A 1 111 ? -11.208 -5.845 23.984 1.00 85.44 111 ILE A O 1
ATOM 892 N N . ARG A 1 112 ? -10.301 -4.763 22.236 1.00 83.75 112 ARG A N 1
ATOM 893 C CA . ARG A 1 112 ? -10.847 -3.436 22.594 1.00 83.75 112 ARG A CA 1
ATOM 894 C C . ARG A 1 112 ? -12.372 -3.427 22.678 1.00 83.75 112 ARG A C 1
ATOM 896 O O . ARG A 1 112 ? -12.929 -2.750 23.536 1.00 83.75 112 ARG A O 1
ATOM 903 N N . LYS A 1 113 ? -13.051 -4.194 21.821 1.00 82.75 113 LYS A N 1
ATOM 904 C CA . LYS A 1 113 ? -14.516 -4.334 21.822 1.00 82.75 113 LYS A CA 1
ATOM 905 C C . LYS A 1 113 ? -15.037 -5.412 22.785 1.00 82.75 113 LYS A C 1
ATOM 907 O O . LYS A 1 113 ? -16.217 -5.745 22.722 1.00 82.75 113 LYS A O 1
ATOM 912 N N . ARG A 1 114 ? -14.196 -5.972 23.670 1.00 80.38 114 ARG A N 1
ATOM 913 C CA . ARG A 1 114 ? -14.546 -7.076 24.590 1.00 80.38 114 ARG A CA 1
ATOM 914 C C . ARG A 1 114 ? -15.277 -8.226 23.886 1.00 80.38 114 ARG A C 1
ATOM 916 O O . ARG A 1 114 ? -16.282 -8.720 24.390 1.00 80.38 114 ARG A O 1
ATOM 923 N N . TYR A 1 115 ? -14.821 -8.602 22.692 1.00 75.56 115 TYR A N 1
ATOM 924 C CA . TYR A 1 115 ? -15.437 -9.646 21.863 1.00 75.56 115 TYR A CA 1
ATOM 925 C C . TYR A 1 115 ? -16.885 -9.370 21.409 1.00 75.56 115 TYR A C 1
ATOM 927 O O . TYR A 1 115 ? -17.476 -10.194 20.718 1.00 75.56 115 TYR A O 1
ATOM 935 N N . ARG A 1 116 ? -17.453 -8.191 21.702 1.00 77.25 116 ARG A N 1
ATOM 936 C CA . ARG A 1 116 ? -18.763 -7.755 21.198 1.00 77.25 116 ARG A CA 1
ATOM 937 C C . ARG A 1 116 ? -18.612 -7.076 19.845 1.00 77.25 116 ARG A C 1
ATOM 939 O O . ARG A 1 116 ? -18.779 -5.865 19.702 1.00 77.25 116 ARG A O 1
ATOM 946 N N . VAL A 1 117 ? -18.225 -7.857 18.844 1.00 77.12 117 VAL A N 1
ATOM 947 C CA . VAL A 1 117 ? -18.110 -7.368 17.469 1.00 77.12 117 VAL A CA 1
ATOM 948 C C . VAL A 1 117 ? -19.370 -7.749 16.709 1.00 77.12 117 VAL A C 1
ATOM 950 O O . VAL A 1 117 ? -19.640 -8.928 16.502 1.00 77.12 117 VAL A O 1
ATOM 953 N N . ASN A 1 118 ? -20.117 -6.746 16.248 1.00 81.44 118 ASN A N 1
ATOM 954 C CA . ASN A 1 118 ? -21.188 -6.954 15.283 1.00 81.44 118 ASN A CA 1
ATOM 955 C C . ASN A 1 118 ? -20.565 -7.410 13.958 1.00 81.44 118 ASN A C 1
ATOM 957 O O . ASN A 1 118 ? -20.035 -6.603 13.190 1.00 81.44 118 ASN A O 1
ATOM 961 N N . ILE A 1 119 ? -20.601 -8.716 13.697 1.00 80.50 119 ILE A N 1
ATOM 962 C CA . ILE A 1 119 ? -20.094 -9.308 12.451 1.00 80.50 119 ILE A CA 1
ATOM 963 C C . ILE A 1 119 ? -20.841 -8.729 11.241 1.00 80.50 119 ILE A C 1
ATOM 965 O O . ILE A 1 119 ? -20.234 -8.496 10.197 1.00 80.50 119 ILE A O 1
ATOM 969 N N . HIS A 1 120 ? -22.129 -8.413 11.420 1.00 83.00 120 HIS A N 1
ATOM 970 C CA . HIS A 1 120 ? -22.957 -7.732 10.429 1.00 83.00 120 HIS A CA 1
ATOM 971 C C . HIS A 1 120 ? -22.322 -6.411 9.966 1.00 83.00 120 HIS A C 1
ATOM 973 O O . HIS A 1 120 ? -22.023 -6.254 8.784 1.00 83.00 120 HIS A O 1
ATOM 979 N N . ASP A 1 121 ? -21.993 -5.512 10.896 1.00 81.00 121 ASP A N 1
ATOM 980 C CA . ASP A 1 121 ? -21.387 -4.214 10.570 1.00 81.00 121 ASP A CA 1
ATOM 981 C C . ASP A 1 121 ? -20.011 -4.375 9.900 1.00 81.00 121 ASP A C 1
ATOM 983 O O . ASP A 1 121 ? -19.642 -3.609 9.006 1.00 81.00 121 ASP A O 1
ATOM 987 N N . LEU A 1 122 ? -19.251 -5.407 10.290 1.00 80.12 122 LEU A N 1
ATOM 988 C CA . LEU A 1 122 ? -17.945 -5.714 9.704 1.00 80.12 122 LEU A CA 1
ATOM 989 C C . LEU A 1 122 ? -18.050 -6.166 8.240 1.00 80.12 122 LEU A C 1
ATOM 991 O O . LEU A 1 122 ? -17.219 -5.765 7.421 1.00 80.12 122 LEU A O 1
ATOM 995 N N . ILE A 1 123 ? -19.031 -7.010 7.915 1.00 83.38 123 ILE A N 1
ATOM 996 C CA . ILE A 1 123 ? -19.259 -7.511 6.552 1.00 83.38 123 ILE A CA 1
ATOM 997 C C . ILE A 1 123 ? -19.823 -6.394 5.677 1.00 83.38 123 ILE A C 1
ATOM 999 O O . ILE A 1 123 ? -19.306 -6.158 4.586 1.00 83.38 123 ILE A O 1
ATOM 1003 N N . VAL A 1 124 ? -20.809 -5.654 6.184 1.00 86.12 124 VAL A N 1
ATOM 1004 C CA . VAL A 1 124 ? -21.450 -4.543 5.472 1.00 86.12 124 VAL A CA 1
ATOM 1005 C C . VAL A 1 124 ? -20.428 -3.464 5.099 1.00 86.12 124 VAL A C 1
ATOM 1007 O O . VAL A 1 124 ? -20.360 -3.045 3.944 1.00 86.12 124 VAL A O 1
ATOM 1010 N N . SER A 1 125 ? -19.545 -3.085 6.029 1.00 81.75 125 SER A N 1
ATOM 1011 C CA . SER A 1 125 ? -18.473 -2.116 5.759 1.00 81.75 125 SER A CA 1
ATOM 1012 C C . SER A 1 125 ? -17.519 -2.559 4.638 1.00 81.75 125 SER A C 1
ATOM 1014 O O . SER A 1 125 ? -17.033 -1.731 3.865 1.00 81.75 125 SER A O 1
ATOM 1016 N N . ARG A 1 126 ? -17.247 -3.866 4.517 1.00 85.25 126 ARG A N 1
ATOM 1017 C CA . ARG A 1 126 ? -16.394 -4.415 3.447 1.00 85.25 126 ARG A CA 1
ATOM 1018 C C . ARG A 1 126 ? -17.129 -4.501 2.121 1.00 85.25 126 ARG A C 1
ATOM 1020 O O . ARG A 1 126 ? -16.545 -4.173 1.090 1.00 85.25 126 ARG A O 1
ATOM 1027 N N . PHE A 1 127 ? -18.392 -4.911 2.158 1.00 86.94 127 PHE A N 1
ATOM 1028 C CA . PHE A 1 127 ? -19.248 -5.023 0.985 1.00 86.94 127 PHE A CA 1
ATOM 1029 C C . PHE A 1 127 ? -19.345 -3.677 0.260 1.00 86.94 127 PHE A C 1
ATOM 1031 O O . PHE A 1 127 ? -18.969 -3.584 -0.906 1.00 86.94 127 PHE A O 1
ATOM 1038 N N . PHE A 1 128 ? -19.686 -2.602 0.978 1.00 83.00 128 PHE A N 1
ATOM 1039 C CA . PHE A 1 128 ? -19.784 -1.255 0.403 1.00 83.00 128 PHE A CA 1
ATOM 1040 C C . PHE A 1 128 ? -18.460 -0.683 -0.128 1.00 83.00 128 PHE A C 1
ATOM 1042 O O . PHE A 1 128 ? -18.480 0.306 -0.852 1.00 83.00 128 PHE A O 1
ATOM 1049 N N . ARG A 1 129 ? -17.308 -1.291 0.184 1.00 79.81 129 ARG A N 1
ATOM 1050 C CA . ARG A 1 129 ? -16.006 -0.889 -0.372 1.00 79.81 129 ARG A CA 1
ATOM 1051 C C . ARG A 1 129 ? -15.651 -1.636 -1.661 1.00 79.81 129 ARG A C 1
ATOM 1053 O O . ARG A 1 129 ? -15.053 -1.044 -2.550 1.00 79.81 129 ARG A O 1
ATOM 1060 N N . ILE A 1 130 ? -15.978 -2.926 -1.751 1.00 86.06 130 ILE A N 1
ATOM 1061 C CA . ILE A 1 130 ? -15.566 -3.803 -2.866 1.00 86.06 130 ILE A CA 1
ATOM 1062 C C . ILE A 1 130 ? -16.596 -3.779 -4.002 1.00 86.06 130 ILE A C 1
ATOM 1064 O O . ILE A 1 130 ? -16.236 -3.730 -5.176 1.00 86.06 130 ILE A O 1
ATOM 1068 N N . VAL A 1 131 ? -17.881 -3.783 -3.656 1.00 85.69 131 VAL A N 1
ATOM 1069 C CA . VAL A 1 131 ? -18.999 -3.862 -4.606 1.00 85.69 131 VAL A CA 1
ATOM 1070 C C . VAL A 1 131 ? -19.062 -2.698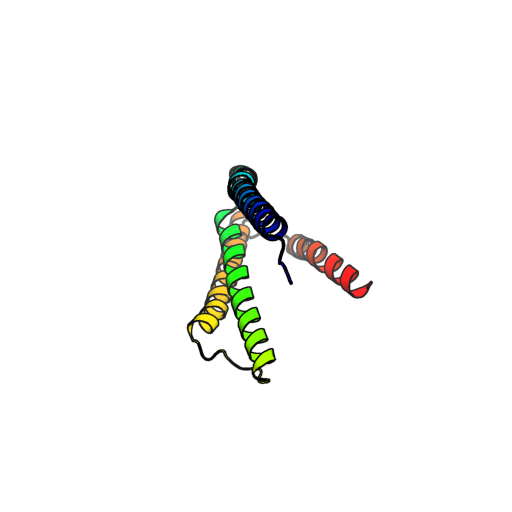 -5.592 1.00 85.69 131 VAL A C 1
ATOM 1072 O O . VAL A 1 131 ? -19.223 -2.984 -6.776 1.00 85.69 131 VAL A O 1
ATOM 1075 N N . PRO A 1 132 ? -18.891 -1.416 -5.200 1.00 81.94 132 PRO A N 1
ATOM 1076 C CA . PRO A 1 132 ? -18.926 -0.331 -6.182 1.00 81.94 132 PRO A CA 1
ATOM 1077 C C . PRO A 1 132 ? -17.809 -0.445 -7.227 1.00 81.94 132 PRO A C 1
ATOM 1079 O O . PRO A 1 132 ? -18.030 -0.107 -8.386 1.00 81.94 132 PRO A O 1
ATOM 1082 N N . LEU A 1 133 ? -16.639 -0.983 -6.857 1.00 81.62 133 LEU A N 1
ATOM 1083 C CA . LEU A 1 133 ? -15.539 -1.223 -7.798 1.00 81.62 133 LEU A CA 1
ATOM 1084 C C . LEU A 1 133 ? -15.880 -2.336 -8.798 1.00 81.62 133 LEU A C 1
ATOM 1086 O O . LEU A 1 133 ? -15.605 -2.196 -9.986 1.00 81.62 133 LEU A O 1
ATOM 1090 N N . TYR A 1 134 ? -16.516 -3.414 -8.334 1.00 83.56 134 TYR A N 1
ATOM 1091 C CA . TYR A 1 134 ? -16.975 -4.499 -9.205 1.00 83.56 134 TYR A CA 1
ATOM 1092 C C . TYR A 1 134 ? -18.095 -4.057 -10.144 1.00 83.56 134 TYR A C 1
ATOM 1094 O O . TYR A 1 134 ? -18.084 -4.415 -11.318 1.00 83.56 134 TYR A O 1
ATOM 1102 N N . PHE A 1 135 ? -19.044 -3.265 -9.644 1.00 87.25 135 PHE A N 1
ATOM 1103 C CA . PHE A 1 135 ? -20.150 -2.768 -10.455 1.00 87.25 135 PHE A CA 1
ATOM 1104 C C . PHE A 1 135 ? -19.650 -1.819 -11.549 1.00 87.25 135 PHE A C 1
ATOM 1106 O O . PHE A 1 135 ? -20.060 -1.952 -12.693 1.00 87.25 135 PHE A O 1
ATOM 1113 N N . LEU A 1 136 ? -18.698 -0.931 -11.233 1.00 87.19 136 LEU A N 1
ATOM 1114 C CA . LEU A 1 136 ? -18.034 -0.076 -12.224 1.00 87.19 136 LEU A CA 1
ATOM 1115 C C . LEU A 1 136 ? -17.248 -0.869 -13.274 1.00 87.19 136 LEU A C 1
ATOM 1117 O O . LEU A 1 136 ? -17.252 -0.489 -14.440 1.00 87.19 136 LEU A O 1
ATOM 1121 N N . TRP A 1 137 ? -16.568 -1.949 -12.878 1.00 82.94 137 TRP A N 1
ATOM 1122 C CA . TRP A 1 137 ? -15.842 -2.802 -13.822 1.00 82.94 137 TRP A CA 1
ATOM 1123 C C . TRP A 1 137 ? -16.783 -3.598 -14.734 1.00 82.94 137 TRP A C 1
ATOM 1125 O O . TRP A 1 137 ? -16.499 -3.735 -15.915 1.00 82.94 137 TRP A O 1
ATOM 1135 N N . CYS A 1 138 ? -17.905 -4.087 -14.202 1.00 81.06 138 CYS A N 1
ATOM 1136 C CA . CYS A 1 138 ? -18.900 -4.849 -14.959 1.00 81.06 138 CYS A CA 1
ATOM 1137 C C . CYS A 1 138 ? -19.797 -3.957 -15.841 1.00 81.06 138 CYS A C 1
ATOM 1139 O O . CYS A 1 138 ? -20.333 -4.415 -16.843 1.00 81.06 138 CYS A O 1
ATOM 1141 N N . ALA A 1 139 ? -19.971 -2.683 -15.479 1.00 75.44 139 ALA A N 1
ATOM 1142 C CA . ALA A 1 139 ? -20.751 -1.703 -16.240 1.00 75.44 139 ALA A CA 1
ATOM 1143 C C . ALA A 1 139 ? -19.969 -1.040 -17.397 1.00 75.44 139 ALA A C 1
ATOM 1145 O O . ALA A 1 139 ? -20.460 -0.070 -17.977 1.00 75.44 139 ALA A O 1
ATOM 1146 N N . ARG A 1 140 ? -18.762 -1.526 -17.711 1.00 53.00 140 ARG A N 1
ATOM 1147 C CA . ARG A 1 140 ? -17.875 -1.034 -18.772 1.00 53.00 140 ARG A CA 1
ATOM 1148 C C . ARG A 1 140 ? -17.699 -2.091 -19.855 1.00 53.00 140 ARG A C 1
ATOM 1150 O O . ARG A 1 140 ? -17.631 -1.677 -21.032 1.00 53.00 140 ARG A O 1
#

Foldseek 3Di:
DDDPPVVVVVVVVVVVVVVVVVVVVVVCCVPPVVVVVVVVVPPDPPDDVVLVVLLVVLVVLLVQLVVVQVVCCVPVVDNDDDPDPVSVCSNVVSVVSNVVSVVVVVVVVCVVCVNPDPVVVVVVVVCVVVVVVVVVVVVD

Secondary structure (DSSP, 8-state):
----HHHHHHHHHHHHHHHHHHHHHHHHHHHHHHHHHHHHHHS-TT--HHHHHHHHHHHHHHHHHHHHHHHHHHHHS-----S-HHHHHHHHHHHHHHHHHHHHHHHHHHHHTTT---HHHHHHHHHHHHHHHHHHHHT-